Protein AF-A0A517Y255-F1 (afdb_monomer_lite)

Radius of gyration: 13.38 Å; chains: 1; bounding box: 35×25×41 Å

Structure (mmCIF, N/CA/C/O backbone):
data_AF-A0A517Y255-F1
#
_entry.id   AF-A0A517Y255-F1
#
loop_
_atom_site.group_PDB
_atom_site.id
_atom_site.type_symbol
_atom_site.label_atom_id
_atom_site.label_alt_id
_atom_site.label_comp_id
_atom_site.label_asym_id
_atom_site.label_entity_id
_atom_site.label_seq_id
_atom_site.pdbx_PDB_ins_code
_atom_site.Cartn_x
_atom_site.Cartn_y
_atom_site.Cartn_z
_atom_site.occupancy
_atom_site.B_iso_or_equiv
_atom_site.auth_seq_id
_atom_site.auth_comp_id
_atom_site.auth_asym_id
_atom_site.auth_atom_id
_atom_site.pdbx_PDB_model_num
ATOM 1 N N . MET A 1 1 ? -7.255 11.749 -5.774 1.00 81.62 1 MET A N 1
ATOM 2 C CA . MET A 1 1 ? -6.052 12.598 -5.654 1.00 81.62 1 MET A CA 1
ATOM 3 C C . MET A 1 1 ? -4.868 11.671 -5.790 1.00 81.62 1 MET A C 1
ATOM 5 O O . MET A 1 1 ? -4.919 10.582 -5.236 1.00 81.62 1 MET A O 1
ATOM 9 N N . ASP A 1 2 ? -3.852 12.073 -6.543 1.00 90.94 2 ASP A N 1
ATOM 10 C CA . ASP A 1 2 ? -2.687 11.232 -6.811 1.00 90.94 2 ASP A CA 1
ATOM 11 C C . ASP A 1 2 ? -1.450 11.902 -6.206 1.00 90.94 2 ASP A C 1
ATOM 13 O O . ASP A 1 2 ? -1.377 13.132 -6.160 1.00 90.94 2 ASP A O 1
ATOM 17 N N . GLY A 1 3 ? -0.493 11.114 -5.724 1.00 93.31 3 GLY A N 1
ATOM 18 C CA . GLY A 1 3 ? 0.702 11.639 -5.070 1.00 93.31 3 GLY A CA 1
ATOM 19 C C . GLY A 1 3 ? 1.815 10.607 -4.944 1.00 93.31 3 GLY A C 1
ATOM 20 O O . GLY A 1 3 ? 1.623 9.419 -5.188 1.00 93.31 3 GLY A O 1
ATOM 21 N N . THR A 1 4 ? 3.009 11.072 -4.590 1.00 95.44 4 THR A N 1
ATOM 22 C CA . THR A 1 4 ? 4.176 10.225 -4.322 1.00 95.44 4 THR A CA 1
ATOM 23 C C . THR A 1 4 ? 4.966 10.796 -3.159 1.00 95.44 4 THR A C 1
ATOM 25 O O . THR A 1 4 ? 5.017 12.014 -2.986 1.00 95.44 4 THR A O 1
ATOM 28 N N . GLY A 1 5 ? 5.589 9.935 -2.362 1.00 95.62 5 GLY A N 1
ATOM 29 C CA . GLY A 1 5 ? 6.318 10.368 -1.180 1.00 95.62 5 GLY A CA 1
ATOM 30 C C . GLY A 1 5 ? 6.444 9.290 -0.108 1.00 95.62 5 GLY A C 1
ATOM 31 O O . GLY A 1 5 ? 6.140 8.122 -0.357 1.00 95.62 5 GLY A O 1
ATOM 32 N N . PRO A 1 6 ? 6.889 9.684 1.096 1.00 95.69 6 PRO A N 1
ATOM 33 C CA . PRO A 1 6 ? 6.873 8.823 2.268 1.00 95.69 6 PRO A CA 1
ATOM 34 C C . PRO A 1 6 ? 5.450 8.358 2.610 1.00 95.69 6 PRO A C 1
ATOM 36 O O . PRO A 1 6 ? 4.514 9.156 2.687 1.00 95.69 6 PRO A O 1
ATOM 39 N N . VAL A 1 7 ? 5.314 7.059 2.848 1.00 95.62 7 VAL A N 1
ATOM 40 C CA . VAL A 1 7 ? 4.094 6.379 3.274 1.00 95.62 7 VAL A CA 1
ATOM 41 C C . VAL A 1 7 ? 4.418 5.618 4.552 1.00 95.62 7 VAL A C 1
ATOM 43 O O . VAL A 1 7 ? 5.298 4.758 4.570 1.00 95.62 7 VAL A O 1
ATOM 46 N N . ALA A 1 8 ? 3.720 5.943 5.634 1.00 96.06 8 ALA A N 1
ATOM 47 C CA . ALA A 1 8 ? 3.833 5.213 6.887 1.00 96.06 8 ALA A CA 1
ATOM 48 C C . ALA A 1 8 ? 2.899 4.000 6.842 1.00 96.06 8 ALA A C 1
ATOM 50 O O . ALA A 1 8 ? 1.690 4.177 6.743 1.00 96.06 8 ALA A O 1
ATOM 51 N N . VAL A 1 9 ? 3.433 2.785 6.941 1.00 95.94 9 VAL A N 1
ATOM 52 C CA . VAL A 1 9 ? 2.684 1.522 6.989 1.00 95.94 9 VAL A CA 1
ATOM 53 C C . VAL A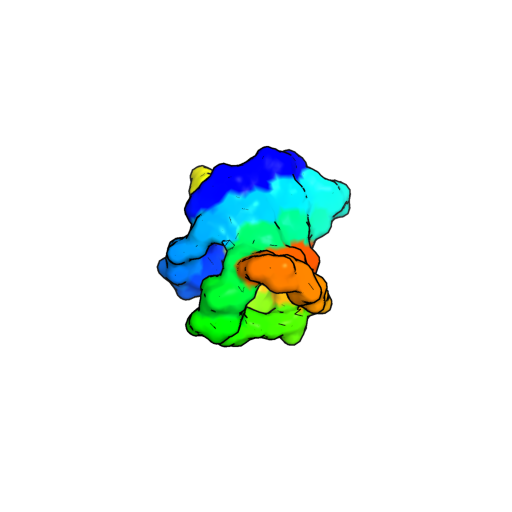 1 9 ? 2.980 0.835 8.316 1.00 95.94 9 VAL A C 1
ATOM 55 O O . VAL A 1 9 ? 4.118 0.458 8.582 1.00 95.94 9 VAL A O 1
ATOM 58 N N . ASN A 1 10 ? 1.971 0.709 9.181 1.00 94.94 10 ASN A N 1
ATOM 59 C CA . ASN A 1 10 ? 2.109 0.154 10.536 1.00 94.94 10 ASN A CA 1
ATOM 60 C C . ASN A 1 10 ? 3.267 0.779 11.349 1.00 94.94 10 ASN A C 1
ATOM 62 O O . ASN A 1 10 ? 3.894 0.117 12.170 1.00 94.94 10 ASN A O 1
ATOM 66 N N . GLY A 1 11 ? 3.552 2.065 11.118 1.00 91.38 11 GLY A N 1
ATOM 67 C CA . GLY A 1 11 ? 4.634 2.806 11.777 1.00 91.38 11 GLY A CA 1
ATOM 68 C C . GLY A 1 11 ? 5.995 2.746 11.071 1.00 91.38 11 GLY A C 1
ATOM 69 O O . GLY A 1 11 ? 6.866 3.545 11.399 1.00 91.38 11 GLY A O 1
ATOM 70 N N . SER A 1 12 ? 6.186 1.875 10.077 1.00 96.06 12 SER A N 1
ATOM 71 C CA . SER A 1 12 ? 7.378 1.879 9.219 1.00 96.06 12 SER A CA 1
ATOM 72 C C . SER A 1 12 ? 7.196 2.827 8.038 1.00 96.06 12 SER A C 1
ATOM 74 O O . SER A 1 12 ? 6.143 2.832 7.412 1.00 96.06 12 SER A O 1
ATOM 76 N N . VAL A 1 13 ? 8.217 3.616 7.701 1.00 96.06 13 VAL A N 1
ATOM 77 C CA . VAL A 1 13 ? 8.153 4.564 6.578 1.00 96.06 13 VAL A CA 1
ATOM 78 C C . VAL A 1 13 ? 8.815 3.963 5.342 1.00 96.06 13 VAL A C 1
ATOM 80 O O . VAL A 1 13 ? 9.968 3.541 5.396 1.00 96.06 13 VAL A O 1
ATOM 83 N N . VAL A 1 14 ? 8.085 3.952 4.230 1.00 96.25 14 VAL A N 1
ATOM 84 C CA . VAL A 1 14 ? 8.545 3.508 2.905 1.00 96.25 14 VAL A CA 1
ATOM 85 C C . VAL A 1 14 ? 8.239 4.578 1.866 1.00 96.25 14 VAL A C 1
ATOM 87 O O . VAL A 1 14 ? 7.410 5.449 2.108 1.00 96.25 14 VAL A O 1
ATOM 90 N N . TYR A 1 15 ? 8.893 4.547 0.709 1.00 96.62 15 TYR A N 1
ATOM 91 C CA . TYR A 1 15 ? 8.541 5.456 -0.382 1.00 96.62 15 TYR A CA 1
ATOM 92 C C . TYR A 1 15 ? 7.488 4.803 -1.279 1.00 96.62 15 TYR A C 1
ATOM 94 O O . TYR A 1 15 ? 7.642 3.654 -1.691 1.00 96.62 15 TYR A O 1
ATOM 102 N N . GLY A 1 16 ? 6.419 5.527 -1.596 1.00 96.62 16 GLY A N 1
ATOM 103 C CA . GLY A 1 16 ? 5.311 4.990 -2.374 1.00 96.62 16 GLY A CA 1
ATOM 104 C C . GLY A 1 16 ? 4.644 6.022 -3.267 1.00 96.62 16 GLY A C 1
ATOM 105 O O . GLY A 1 16 ? 4.785 7.228 -3.077 1.00 96.62 16 GLY A O 1
ATOM 106 N N . TYR A 1 17 ? 3.897 5.522 -4.245 1.00 96.75 17 TYR A N 1
ATOM 107 C CA . TYR A 1 17 ? 2.986 6.313 -5.073 1.00 96.75 17 TYR A CA 1
ATOM 108 C C . TYR A 1 17 ? 1.555 5.881 -4.772 1.00 96.7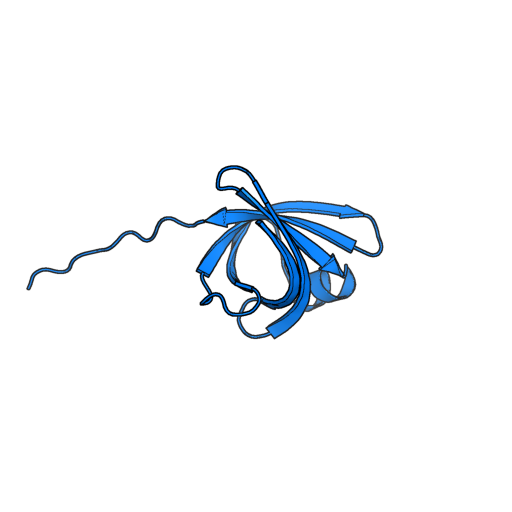5 17 TYR A C 1
ATOM 110 O O . TYR A 1 17 ? 1.303 4.685 -4.663 1.00 96.75 17 TYR A O 1
ATOM 118 N N . TRP A 1 18 ? 0.617 6.814 -4.669 1.00 95.38 18 TRP A N 1
ATOM 119 C CA . TRP A 1 18 ? -0.791 6.502 -4.450 1.00 95.38 18 TRP A CA 1
ATOM 120 C C . TRP A 1 18 ? -1.702 7.238 -5.427 1.00 95.38 18 TRP A C 1
ATOM 122 O O . TRP A 1 18 ? -1.386 8.322 -5.917 1.00 95.38 18 TRP A O 1
ATOM 132 N N . THR A 1 19 ? -2.864 6.641 -5.678 1.00 94.31 19 THR A N 1
ATOM 133 C CA . THR A 1 19 ? -3.970 7.248 -6.420 1.00 94.31 19 THR A CA 1
ATOM 134 C C . THR A 1 19 ? -5.284 6.939 -5.717 1.00 94.31 19 THR A C 1
ATOM 136 O O . THR A 1 19 ? -5.576 5.785 -5.408 1.00 94.31 19 THR A O 1
ATOM 139 N N . ASP A 1 20 ? -6.079 7.974 -5.454 1.00 89.81 20 ASP A N 1
ATOM 140 C CA . ASP A 1 20 ? -7.445 7.833 -4.952 1.00 89.81 20 ASP A CA 1
ATOM 141 C C . ASP A 1 20 ? -8.439 8.041 -6.092 1.00 89.81 20 ASP A C 1
ATOM 143 O O . ASP A 1 20 ? -8.522 9.138 -6.666 1.00 89.81 20 ASP A O 1
ATOM 147 N N . ARG A 1 21 ? -9.228 7.004 -6.387 1.00 82.38 21 ARG A N 1
ATOM 148 C CA . ARG A 1 21 ? -10.253 6.993 -7.437 1.00 82.38 21 ARG A CA 1
ATOM 149 C C . ARG A 1 21 ? -11.567 6.479 -6.850 1.00 82.38 21 ARG A C 1
ATOM 151 O O . ARG A 1 21 ? -11.686 5.306 -6.522 1.00 82.38 21 ARG A O 1
ATOM 158 N N . GLY A 1 22 ? -12.562 7.358 -6.712 1.00 73.62 22 GLY A N 1
ATOM 159 C CA . GLY A 1 22 ? -13.929 6.957 -6.346 1.00 73.62 22 GLY A CA 1
ATOM 160 C C . GLY A 1 22 ? -14.067 6.240 -4.994 1.00 73.62 22 GLY A C 1
ATOM 161 O O . GLY A 1 22 ? -14.919 5.371 -4.864 1.00 73.62 22 GLY A O 1
ATOM 162 N N . GLY A 1 23 ? -13.229 6.571 -4.004 1.00 75.19 23 GLY A N 1
ATOM 163 C CA . GLY A 1 23 ? -13.254 5.951 -2.669 1.00 75.19 23 GLY A CA 1
ATOM 164 C C . GLY A 1 23 ? -12.376 4.703 -2.514 1.00 75.19 23 GLY A C 1
ATOM 165 O O . GLY A 1 23 ? -12.251 4.194 -1.403 1.00 75.19 23 GLY A O 1
ATOM 166 N N . ALA A 1 24 ? -11.731 4.243 -3.589 1.00 79.88 24 ALA A N 1
ATOM 167 C CA . ALA A 1 24 ? -10.681 3.233 -3.539 1.00 79.88 24 ALA A CA 1
ATOM 168 C C . ALA A 1 24 ? -9.304 3.906 -3.630 1.00 79.88 24 ALA A C 1
ATOM 170 O O . ALA A 1 24 ? -9.080 4.759 -4.497 1.00 79.88 24 ALA A O 1
ATOM 171 N N . CYS A 1 25 ? -8.387 3.519 -2.742 1.00 92.12 25 CYS A N 1
ATOM 172 C CA . CYS A 1 25 ? -6.994 3.950 -2.788 1.00 92.12 25 CYS A CA 1
ATOM 173 C C . CYS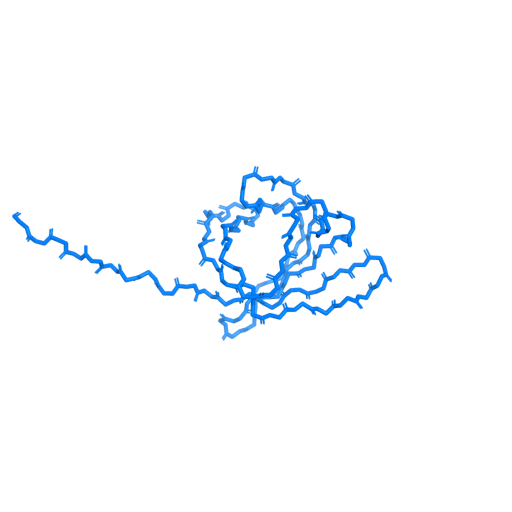 A 1 25 ? -6.157 2.829 -3.395 1.00 92.12 25 CYS A C 1
ATOM 175 O O . CYS A 1 25 ? -6.219 1.690 -2.939 1.00 92.12 25 CYS A O 1
ATOM 177 N N . ARG A 1 26 ? -5.324 3.147 -4.383 1.00 95.62 26 ARG A N 1
ATOM 178 C CA . ARG A 1 26 ? -4.315 2.222 -4.897 1.00 95.62 26 ARG A CA 1
ATOM 179 C C . ARG A 1 26 ? -2.931 2.714 -4.512 1.00 95.62 26 ARG A C 1
ATOM 181 O O . ARG A 1 26 ? -2.610 3.873 -4.760 1.00 95.62 26 ARG A O 1
ATOM 188 N N . LEU A 1 27 ? -2.122 1.848 -3.910 1.00 96.25 27 LEU A N 1
ATOM 189 C CA . LEU A 1 27 ? -0.791 2.164 -3.394 1.00 96.25 27 LEU A CA 1
ATOM 190 C C . LEU A 1 27 ? 0.268 1.314 -4.099 1.00 96.25 27 LEU A C 1
ATOM 192 O O . LEU A 1 27 ? 0.158 0.097 -4.150 1.00 96.25 27 LEU A O 1
ATOM 196 N N . ARG A 1 28 ? 1.321 1.945 -4.606 1.00 97.75 28 ARG A N 1
ATOM 197 C CA . ARG A 1 28 ? 2.502 1.287 -5.161 1.00 97.75 28 ARG A CA 1
ATOM 198 C C . ARG A 1 28 ? 3.659 1.375 -4.182 1.00 97.75 28 ARG A C 1
ATOM 200 O O . ARG A 1 28 ? 4.033 2.486 -3.805 1.00 97.75 28 ARG A O 1
ATOM 207 N N . LEU A 1 29 ? 4.267 0.236 -3.873 1.00 97.44 29 LEU A N 1
ATOM 208 C CA . LEU A 1 29 ? 5.471 0.116 -3.043 1.00 97.44 29 LEU A CA 1
ATOM 209 C C . LEU A 1 29 ? 6.557 -0.671 -3.786 1.00 97.44 29 LEU A C 1
ATOM 211 O O . LEU A 1 29 ? 6.268 -1.345 -4.779 1.00 97.44 29 LEU A O 1
ATOM 215 N N . GLY A 1 30 ? 7.799 -0.607 -3.302 1.00 98.12 30 GLY A N 1
ATOM 216 C CA . GLY A 1 30 ? 8.842 -1.546 -3.716 1.00 98.12 30 GLY A CA 1
ATOM 217 C C . GLY A 1 30 ? 8.504 -2.971 -3.270 1.00 98.12 30 GLY A C 1
ATOM 218 O O . GLY A 1 30 ? 7.914 -3.166 -2.206 1.00 98.12 30 GLY A O 1
ATOM 219 N N . LEU A 1 31 ? 8.871 -3.970 -4.074 1.00 97.50 31 LEU A N 1
ATOM 220 C CA . LEU A 1 31 ? 8.640 -5.374 -3.726 1.00 97.50 31 LEU A CA 1
ATOM 221 C C . LEU A 1 31 ? 9.418 -5.779 -2.458 1.00 97.50 31 LEU A C 1
ATOM 223 O O . LEU A 1 31 ? 8.864 -6.452 -1.594 1.00 97.50 31 LEU A O 1
ATOM 227 N N . ASP A 1 32 ? 10.643 -5.270 -2.295 1.00 98.00 32 ASP A N 1
ATOM 228 C CA . ASP A 1 32 ? 11.462 -5.498 -1.096 1.00 98.00 32 ASP A CA 1
ATOM 229 C C . ASP A 1 32 ? 10.810 -4.917 0.166 1.00 98.00 32 ASP A C 1
ATOM 231 O O . ASP A 1 32 ? 10.828 -5.538 1.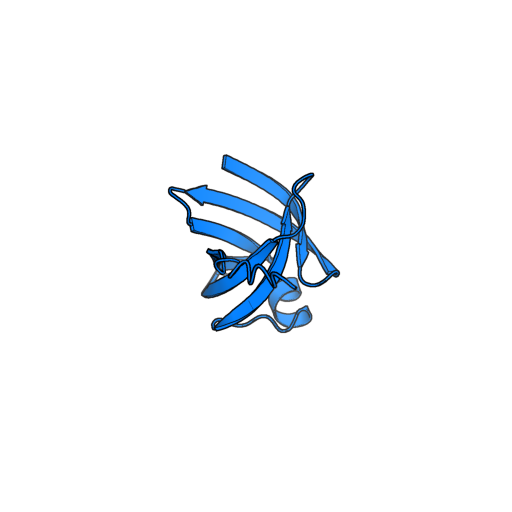227 1.00 98.00 32 ASP A O 1
ATOM 235 N N . ASP A 1 33 ? 10.202 -3.730 0.060 1.00 98.00 33 ASP A N 1
ATOM 236 C CA . ASP A 1 33 ? 9.467 -3.113 1.165 1.00 98.00 33 ASP A CA 1
ATOM 237 C C . ASP A 1 33 ? 8.223 -3.933 1.520 1.00 98.00 33 ASP A C 1
ATOM 239 O O . ASP A 1 33 ? 7.935 -4.133 2.697 1.00 98.00 33 ASP A O 1
ATOM 243 N N . TRP A 1 34 ? 7.503 -4.433 0.515 1.00 96.94 34 TRP A N 1
ATOM 244 C CA . TRP A 1 34 ? 6.353 -5.314 0.704 1.00 96.94 34 TRP A CA 1
ATOM 245 C C . TRP A 1 34 ? 6.715 -6.599 1.457 1.00 96.94 34 TRP A C 1
ATOM 247 O O . TRP A 1 34 ? 6.060 -6.925 2.451 1.00 96.94 34 TRP A O 1
ATOM 257 N N . ASP A 1 35 ? 7.778 -7.285 1.029 1.00 97.31 35 ASP A N 1
ATOM 258 C CA . ASP A 1 35 ? 8.236 -8.523 1.662 1.00 97.31 35 ASP A CA 1
ATOM 259 C C . ASP A 1 35 ? 8.807 -8.250 3.064 1.00 97.31 35 ASP A C 1
ATOM 261 O O . ASP A 1 35 ? 8.464 -8.950 4.019 1.00 97.31 35 ASP A O 1
ATOM 265 N N . ARG A 1 36 ? 9.601 -7.181 3.236 1.00 97.62 36 ARG A N 1
ATOM 266 C CA . ARG A 1 36 ? 10.155 -6.773 4.542 1.00 97.62 36 ARG A CA 1
ATOM 267 C C . ARG A 1 36 ? 9.064 -6.448 5.560 1.00 97.62 36 ARG A C 1
ATOM 269 O O . ARG A 1 36 ? 9.217 -6.754 6.739 1.00 97.62 36 ARG A O 1
ATOM 276 N N . LEU A 1 37 ? 7.989 -5.795 5.122 1.00 97.12 37 LEU A N 1
ATOM 277 C CA . LEU A 1 37 ? 6.859 -5.429 5.977 1.00 97.12 37 LEU A CA 1
ATOM 278 C C . LEU A 1 37 ? 5.896 -6.604 6.233 1.00 97.12 37 LEU A C 1
ATOM 280 O O . LEU A 1 37 ? 4.960 -6.449 7.018 1.00 97.12 37 LEU A O 1
ATOM 284 N N . GLY A 1 38 ? 6.107 -7.763 5.595 1.00 97.25 38 GLY A N 1
ATOM 285 C CA . GLY A 1 38 ? 5.262 -8.948 5.760 1.00 97.25 38 GLY A CA 1
ATOM 286 C C . GLY A 1 38 ? 3.816 -8.722 5.315 1.00 97.25 38 GLY A C 1
ATOM 287 O O . GLY A 1 38 ? 2.886 -9.301 5.886 1.00 97.25 38 GLY A O 1
ATOM 288 N N . LEU A 1 39 ? 3.618 -7.832 4.339 1.00 97.44 39 LEU A N 1
ATOM 289 C CA . LEU A 1 39 ? 2.289 -7.449 3.888 1.00 97.44 39 LEU A CA 1
ATOM 290 C C . LEU A 1 39 ? 1.642 -8.574 3.072 1.00 97.44 39 LEU A C 1
ATOM 292 O O . LEU A 1 39 ? 2.318 -9.320 2.362 1.00 97.44 39 LEU A O 1
ATOM 296 N N . HIS A 1 40 ? 0.321 -8.708 3.174 1.00 97.62 40 HIS A N 1
ATOM 297 C CA . HIS A 1 40 ? -0.453 -9.670 2.388 1.00 97.62 40 HIS A CA 1
ATOM 298 C C . HIS A 1 40 ? -1.917 -9.224 2.214 1.00 97.62 40 HIS A C 1
ATOM 300 O O . HIS A 1 40 ? -2.443 -8.488 3.054 1.00 97.62 40 HIS A O 1
ATOM 306 N N . PRO A 1 41 ? -2.611 -9.647 1.137 1.00 97.88 41 PRO A N 1
ATOM 307 C CA . PRO A 1 41 ? -4.047 -9.412 0.997 1.00 97.88 41 PRO A CA 1
ATOM 308 C C . PRO A 1 41 ? -4.846 -9.983 2.178 1.00 97.88 41 PRO A C 1
ATOM 310 O O . PRO A 1 41 ? -4.498 -11.024 2.730 1.00 97.88 41 PRO A O 1
ATOM 313 N N . GLY A 1 42 ? -5.924 -9.302 2.566 1.00 97.19 42 GLY A N 1
ATOM 314 C CA . GLY A 1 42 ? -6.735 -9.615 3.746 1.00 97.19 42 GLY A CA 1
ATOM 315 C C . GLY A 1 42 ? -6.226 -8.986 5.049 1.00 97.19 42 GLY A C 1
ATOM 316 O O . GLY A 1 42 ? -6.924 -9.014 6.062 1.00 97.19 42 GLY A O 1
ATOM 317 N N . GLN A 1 43 ? -5.042 -8.372 5.036 1.00 97.50 43 GLN A N 1
ATOM 318 C CA . GLN A 1 43 ? -4.463 -7.734 6.211 1.00 97.50 43 GLN A CA 1
ATOM 319 C C . GLN A 1 43 ? -5.022 -6.323 6.431 1.00 97.50 43 GLN A C 1
ATOM 321 O O . GLN A 1 43 ? -5.075 -5.506 5.508 1.00 97.50 43 GLN A O 1
ATOM 326 N N . ARG A 1 44 ? -5.389 -6.013 7.681 1.00 97.12 44 ARG A N 1
ATOM 327 C CA . ARG A 1 44 ? -5.667 -4.638 8.123 1.00 97.12 44 ARG A CA 1
ATOM 328 C C . ARG A 1 44 ? -4.360 -3.957 8.498 1.00 97.12 44 ARG A C 1
ATOM 330 O O . ARG A 1 44 ? -3.574 -4.504 9.270 1.00 97.12 44 ARG A O 1
ATOM 337 N N . VAL A 1 45 ? -4.144 -2.764 7.966 1.00 96.44 45 VAL A N 1
ATOM 338 C CA . VAL A 1 45 ? -2.935 -1.974 8.192 1.00 96.44 45 VAL A CA 1
ATOM 339 C C . VAL A 1 45 ? -3.295 -0.518 8.440 1.00 96.44 45 VAL A C 1
ATOM 341 O O . VAL A 1 45 ? -4.327 -0.030 7.981 1.00 96.44 45 VAL A O 1
ATOM 344 N N . ARG A 1 46 ? -2.434 0.190 9.169 1.00 95.75 46 ARG A N 1
ATOM 345 C CA . ARG A 1 46 ? -2.510 1.646 9.283 1.00 95.75 46 ARG A CA 1
ATOM 346 C C . ARG A 1 46 ? -1.613 2.289 8.243 1.00 95.75 46 ARG A C 1
ATOM 348 O O . ARG A 1 46 ? -0.412 2.024 8.249 1.00 95.75 46 ARG A O 1
ATOM 355 N N . VAL A 1 47 ? -2.191 3.134 7.396 1.00 94.88 47 VAL A N 1
ATOM 356 C CA . VAL A 1 47 ? -1.499 3.814 6.298 1.00 94.88 47 VAL A CA 1
ATOM 357 C C . VAL A 1 47 ? -1.608 5.325 6.474 1.00 94.88 47 VAL A C 1
ATOM 359 O O . VAL A 1 47 ? -2.708 5.865 6.523 1.00 94.88 47 VAL A O 1
ATOM 362 N N . GLY A 1 48 ? -0.469 6.010 6.578 1.00 93.88 48 GLY A N 1
ATOM 363 C CA . GLY A 1 48 ? -0.357 7.472 6.529 1.00 93.88 48 GLY A CA 1
ATOM 364 C C . GLY A 1 48 ? 0.316 7.916 5.233 1.00 93.88 48 GLY A C 1
ATOM 365 O O . GLY A 1 48 ? 1.286 7.291 4.807 1.00 93.88 48 GLY A O 1
ATOM 366 N N . ARG A 1 49 ? -0.202 8.971 4.594 1.00 90.75 49 ARG A N 1
ATOM 367 C CA . ARG A 1 49 ? 0.227 9.438 3.262 1.00 90.75 49 ARG A CA 1
ATOM 368 C C . ARG A 1 49 ? 0.456 10.947 3.283 1.00 90.75 49 ARG A C 1
ATOM 370 O O . ARG A 1 49 ? -0.502 11.699 3.456 1.00 90.75 49 ARG A O 1
ATOM 377 N N . GLY A 1 50 ? 1.699 11.394 3.091 1.00 82.25 50 GLY A N 1
ATOM 378 C CA . GLY A 1 50 ? 2.037 12.820 3.200 1.00 82.25 50 GLY A CA 1
ATOM 379 C C . GLY A 1 50 ? 1.597 13.404 4.550 1.00 82.25 50 GLY A C 1
ATOM 380 O O . GLY A 1 50 ? 1.870 12.807 5.588 1.00 82.25 50 GLY A O 1
ATOM 381 N N . ASP A 1 51 ? 0.863 14.518 4.522 1.00 80.75 51 ASP A N 1
ATOM 382 C CA . ASP A 1 51 ? 0.340 15.191 5.725 1.00 80.75 51 ASP A CA 1
ATOM 383 C C . ASP A 1 51 ? -1.002 14.619 6.225 1.00 80.75 51 ASP A C 1
ATOM 385 O O . ASP A 1 51 ? -1.615 15.159 7.149 1.00 80.75 51 ASP A O 1
ATOM 389 N N . GLN A 1 52 ? -1.505 13.539 5.616 1.00 81.81 52 GLN A N 1
ATOM 390 C CA . GLN A 1 52 ? -2.766 12.932 6.036 1.00 81.81 52 GLN A CA 1
ATOM 391 C C . GLN A 1 52 ? -2.573 12.089 7.303 1.00 81.81 52 GLN A C 1
ATOM 393 O O . GLN A 1 52 ? -1.609 11.317 7.395 1.00 81.81 52 GLN A O 1
ATOM 398 N N . PRO A 1 53 ? -3.506 12.168 8.271 1.00 84.31 53 PRO A N 1
ATOM 399 C CA . PRO A 1 53 ? -3.450 11.321 9.450 1.00 84.31 53 PRO A CA 1
ATOM 400 C C . PRO A 1 53 ? -3.547 9.844 9.040 1.00 84.31 53 PRO A C 1
ATOM 402 O O . PRO A 1 53 ? -4.337 9.518 8.151 1.00 84.31 53 PRO A O 1
ATOM 405 N N . PRO A 1 54 ? -2.800 8.937 9.695 1.00 91.44 54 PRO A N 1
ATOM 406 C CA . PRO A 1 54 ? -2.888 7.518 9.395 1.00 91.44 54 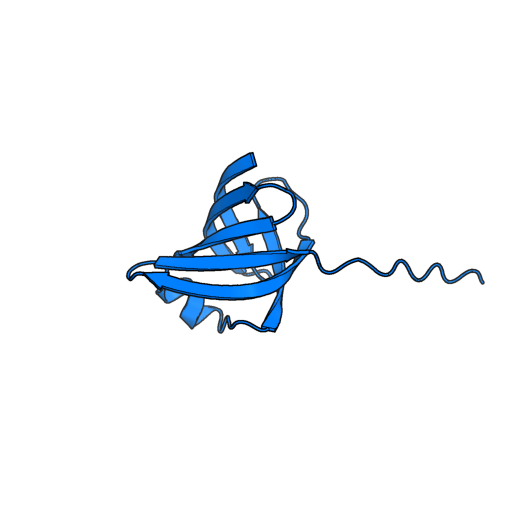PRO A CA 1
ATOM 407 C C . PRO A 1 54 ? -4.317 6.985 9.527 1.00 91.44 54 PRO A C 1
ATOM 409 O O . PRO A 1 54 ? -4.983 7.184 10.548 1.00 91.44 54 PRO A O 1
ATOM 412 N N . GLU A 1 55 ? -4.768 6.264 8.509 1.00 92.38 55 GLU A N 1
ATOM 413 C CA . GLU A 1 55 ? -6.071 5.612 8.468 1.00 92.38 55 GLU A CA 1
ATOM 414 C C . GLU A 1 55 ? -5.930 4.093 8.465 1.00 92.38 55 GLU A C 1
ATOM 416 O O . GLU A 1 55 ? -4.922 3.543 8.027 1.00 92.38 55 GLU A O 1
ATOM 421 N N . GLU A 1 56 ? -6.938 3.403 8.995 1.00 94.94 56 GLU A N 1
ATOM 422 C CA . GLU A 1 56 ? -6.974 1.947 8.952 1.00 94.94 56 GLU A CA 1
ATOM 423 C C . GLU A 1 56 ? -7.648 1.478 7.662 1.00 94.94 56 GLU A C 1
ATOM 425 O O . GLU A 1 56 ? -8.791 1.836 7.370 1.00 94.94 56 GLU A O 1
ATOM 430 N N . VAL A 1 57 ? -6.929 0.658 6.905 1.00 94.56 57 VAL A N 1
ATOM 431 C CA . VAL A 1 57 ? -7.355 0.127 5.611 1.00 94.56 57 VAL A CA 1
ATOM 432 C C . VAL A 1 57 ? -7.151 -1.380 5.571 1.00 94.56 57 VAL A C 1
ATOM 434 O O . VAL A 1 57 ? -6.321 -1.936 6.290 1.00 94.56 57 VAL A O 1
ATOM 437 N N . LEU A 1 58 ? -7.912 -2.046 4.715 1.00 96.12 58 LEU A N 1
ATOM 438 C CA . LEU A 1 58 ? -7.725 -3.444 4.358 1.00 96.12 58 LEU A CA 1
ATOM 439 C C . LEU A 1 58 ? -6.984 -3.510 3.021 1.00 96.12 58 LEU A C 1
ATOM 441 O O . LEU A 1 58 ? -7.389 -2.854 2.060 1.00 96.12 58 LEU A O 1
ATOM 445 N N . ILE A 1 59 ? -5.937 -4.331 2.948 1.00 97.25 59 ILE A N 1
ATOM 446 C CA . ILE A 1 59 ? -5.305 -4.699 1.677 1.00 97.25 59 ILE A CA 1
ATOM 447 C C . ILE A 1 59 ? -6.248 -5.679 0.977 1.00 97.25 59 ILE A C 1
ATOM 449 O O . ILE A 1 59 ? -6.276 -6.861 1.305 1.00 97.25 59 ILE A O 1
ATOM 453 N N . ALA A 1 60 ? -7.067 -5.194 0.049 1.00 96.31 60 ALA A N 1
ATOM 454 C CA . ALA A 1 60 ? -8.045 -6.014 -0.661 1.00 96.31 60 ALA A CA 1
ATOM 455 C C . ALA A 1 60 ? -7.372 -6.946 -1.678 1.00 96.31 60 ALA A C 1
ATOM 457 O O . ALA A 1 60 ? -7.757 -8.106 -1.808 1.00 96.31 60 ALA A O 1
ATOM 458 N N . ALA A 1 61 ? -6.345 -6.450 -2.368 1.00 97.25 61 ALA A N 1
ATOM 459 C CA . ALA A 1 61 ? -5.580 -7.207 -3.349 1.00 97.25 61 ALA A CA 1
ATOM 460 C C . ALA A 1 61 ? -4.143 -6.686 -3.451 1.00 97.25 61 ALA A C 1
ATOM 462 O O . ALA A 1 61 ? -3.844 -5.557 -3.056 1.00 97.25 61 ALA A O 1
ATOM 463 N N . ALA A 1 62 ? -3.262 -7.526 -3.995 1.00 97.69 62 ALA A N 1
ATOM 464 C CA . ALA A 1 62 ? -1.886 -7.178 -4.312 1.00 97.69 62 ALA A CA 1
ATOM 465 C C . ALA A 1 62 ? -1.513 -7.754 -5.683 1.00 97.69 62 ALA A C 1
ATOM 467 O O . ALA A 1 62 ? -1.686 -8.948 -5.924 1.00 97.69 62 ALA A O 1
ATOM 468 N N . ASP A 1 63 ? -0.984 -6.906 -6.558 1.00 97.81 63 ASP A N 1
ATOM 469 C CA . ASP A 1 63 ? -0.563 -7.247 -7.913 1.00 97.81 63 ASP A CA 1
ATOM 470 C C . ASP A 1 63 ? 0.939 -6.968 -8.069 1.00 97.81 63 ASP A C 1
ATOM 472 O O . ASP A 1 63 ? 1.395 -5.822 -7.975 1.00 97.81 63 ASP A O 1
ATOM 476 N N . ARG A 1 64 ? 1.731 -8.034 -8.227 1.00 96.69 64 ARG A N 1
ATOM 477 C CA . ARG A 1 64 ? 3.199 -7.975 -8.232 1.00 96.69 64 ARG A CA 1
ATOM 478 C C . ARG A 1 64 ? 3.706 -7.713 -9.649 1.00 96.69 64 ARG A C 1
ATOM 480 O O . ARG A 1 64 ? 3.581 -8.567 -10.519 1.00 96.69 64 ARG A O 1
ATOM 487 N N . HIS A 1 65 ? 4.369 -6.574 -9.839 1.00 95.31 65 HIS A N 1
ATOM 488 C CA . HIS A 1 65 ? 5.025 -6.169 -11.087 1.00 95.31 65 HIS A CA 1
ATOM 489 C C . HIS A 1 65 ? 6.469 -5.768 -10.783 1.00 95.31 65 HIS A C 1
ATOM 491 O O . HIS A 1 65 ? 6.735 -4.573 -10.626 1.00 95.31 65 HIS A O 1
ATOM 497 N N . PRO A 1 66 ? 7.404 -6.727 -10.638 1.00 94.00 66 PRO A N 1
ATOM 498 C CA . PRO A 1 66 ? 8.773 -6.423 -10.232 1.00 94.00 66 PRO A CA 1
ATOM 499 C C . PRO A 1 66 ? 9.368 -5.254 -11.043 1.00 94.00 66 PRO A C 1
ATOM 501 O O . PRO A 1 66 ? 9.255 -5.252 -12.270 1.00 94.00 66 PRO A O 1
ATOM 504 N N . PRO A 1 67 ? 9.961 -4.239 -10.381 1.00 96.50 67 PRO A N 1
ATOM 505 C CA . PRO A 1 67 ? 10.404 -4.230 -8.979 1.00 96.50 67 PRO A CA 1
ATOM 506 C C . PRO A 1 67 ? 9.370 -3.698 -7.963 1.00 96.50 67 PRO A C 1
ATOM 508 O O . PRO A 1 67 ? 9.724 -3.410 -6.820 1.00 96.50 67 PRO A O 1
ATOM 511 N N . VAL A 1 68 ? 8.107 -3.526 -8.355 1.00 98.00 68 VAL A N 1
ATOM 512 C CA . VAL A 1 68 ? 7.058 -2.926 -7.518 1.00 98.00 68 VAL A CA 1
ATOM 513 C C . VAL A 1 68 ? 5.896 -3.882 -7.254 1.00 98.00 68 VAL A C 1
ATOM 515 O O . VAL A 1 68 ? 5.710 -4.894 -7.927 1.00 98.00 68 VAL A O 1
ATOM 518 N N . VAL A 1 69 ? 5.066 -3.531 -6.280 1.00 98.25 69 VAL A N 1
ATOM 519 C CA . VAL A 1 69 ? 3.757 -4.146 -6.059 1.00 98.25 69 VAL A CA 1
ATOM 520 C C . VAL A 1 69 ? 2.697 -3.057 -5.984 1.00 98.25 69 VAL A C 1
ATOM 522 O O . VAL A 1 69 ? 2.927 -1.990 -5.410 1.00 98.25 69 VAL A O 1
ATOM 525 N N . TRP A 1 70 ? 1.541 -3.324 -6.581 1.00 97.94 70 TRP A N 1
ATOM 526 C CA . TRP A 1 70 ? 0.355 -2.486 -6.488 1.00 97.94 70 TRP A CA 1
ATOM 527 C C . TRP A 1 70 ? -0.635 -3.096 -5.508 1.00 97.94 70 TRP A C 1
ATOM 529 O O . TRP A 1 70 ? -0.994 -4.260 -5.638 1.00 97.94 70 TRP A O 1
ATOM 539 N N . LEU A 1 71 ? -1.081 -2.303 -4.545 1.00 97.50 71 LEU A N 1
ATOM 540 C CA . LEU A 1 71 ? -2.008 -2.686 -3.493 1.00 97.50 71 LEU A CA 1
ATOM 541 C C . LEU A 1 71 ? -3.320 -1.954 -3.690 1.00 97.50 71 LEU A C 1
ATOM 543 O O . LEU A 1 71 ? -3.328 -0.725 -3.778 1.00 97.50 71 LEU A O 1
ATOM 547 N N . ASP A 1 72 ? -4.413 -2.700 -3.695 1.00 96.75 72 ASP A N 1
ATOM 548 C CA . ASP A 1 72 ? -5.745 -2.120 -3.639 1.00 96.75 72 ASP A CA 1
ATOM 549 C C . ASP A 1 72 ? -6.152 -2.020 -2.169 1.00 96.75 72 ASP A C 1
ATOM 551 O O . ASP A 1 72 ? -6.199 -3.021 -1.450 1.00 96.75 72 ASP A O 1
ATOM 555 N N . LEU A 1 73 ? -6.396 -0.798 -1.706 1.00 95.44 73 LEU A N 1
ATOM 556 C CA . LEU A 1 73 ? -6.702 -0.475 -0.320 1.00 95.44 73 LEU A CA 1
ATOM 557 C C . LEU A 1 73 ? -8.153 -0.018 -0.214 1.00 95.44 73 LEU A C 1
ATOM 559 O O . LEU A 1 73 ? -8.589 0.896 -0.923 1.00 95.44 73 LEU A O 1
ATOM 563 N N . VAL A 1 74 ? -8.885 -0.631 0.713 1.00 93.81 74 VAL A N 1
ATOM 564 C CA . VAL A 1 74 ? -10.257 -0.232 1.035 1.00 93.81 74 VAL A CA 1
ATOM 565 C C . VAL A 1 74 ? -10.326 0.284 2.473 1.00 93.81 74 VAL A C 1
ATOM 567 O O . VAL A 1 74 ? -9.782 -0.364 3.374 1.00 93.81 74 VAL A O 1
ATOM 570 N N . PRO A 1 75 ? -10.970 1.438 2.724 1.00 91.12 75 PRO A N 1
ATOM 571 C CA . PRO A 1 75 ? -11.156 1.938 4.078 1.00 91.12 75 PRO A CA 1
ATOM 572 C C . PRO A 1 75 ? -11.910 0.920 4.928 1.00 91.12 75 PRO A C 1
ATOM 574 O O . PRO A 1 75 ? -12.946 0.395 4.510 1.00 91.12 75 PRO A O 1
ATOM 577 N N . VAL A 1 76 ? -11.430 0.667 6.143 1.00 90.06 76 VAL A N 1
ATOM 578 C CA . VAL A 1 76 ? -12.235 -0.075 7.109 1.00 90.06 76 VAL A CA 1
ATOM 579 C C . VAL A 1 76 ? -13.150 0.928 7.789 1.00 90.06 76 VAL A C 1
ATOM 581 O O . VAL A 1 76 ? -12.679 1.849 8.458 1.00 90.06 76 VAL A O 1
ATOM 584 N N . ALA A 1 77 ? -14.462 0.788 7.586 1.00 78.50 77 ALA A N 1
ATOM 585 C CA . ALA A 1 77 ? -15.431 1.676 8.209 1.00 78.50 77 ALA A CA 1
ATOM 586 C C . ALA A 1 77 ? -15.169 1.725 9.721 1.00 78.50 77 ALA A C 1
ATOM 588 O O . ALA A 1 77 ? -15.161 0.693 10.398 1.00 78.50 77 ALA A O 1
ATOM 589 N N . ARG A 1 78 ? -14.931 2.926 10.259 1.00 61.38 78 ARG A N 1
ATOM 590 C CA . ARG A 1 78 ? -14.870 3.099 11.708 1.00 61.38 78 ARG A CA 1
ATOM 591 C C . ARG A 1 78 ? -16.283 2.910 12.228 1.00 61.38 78 ARG A C 1
ATOM 593 O O . ARG A 1 78 ? -17.119 3.799 12.088 1.00 61.38 78 ARG A O 1
ATOM 600 N N . THR A 1 79 ? -16.555 1.769 12.845 1.00 54.31 79 THR A N 1
ATOM 601 C CA . THR A 1 79 ? -17.733 1.639 13.695 1.00 54.31 79 THR A CA 1
ATOM 602 C C . THR A 1 79 ? -17.505 2.558 14.890 1.00 54.31 79 THR A C 1
ATOM 604 O O . THR A 1 79 ? -16.843 2.178 15.856 1.00 54.31 79 THR A O 1
ATOM 607 N N . ASN A 1 80 ? -17.993 3.800 14.815 1.00 45.69 80 ASN A N 1
ATOM 608 C CA . ASN A 1 80 ? -18.088 4.669 15.981 1.00 45.69 80 ASN A CA 1
ATOM 609 C C . ASN A 1 80 ? -19.044 3.982 16.955 1.00 45.69 80 ASN A C 1
ATOM 611 O O . ASN A 1 80 ? -20.261 4.115 16.863 1.00 45.69 80 ASN A O 1
ATOM 615 N N . THR A 1 81 ? -18.487 3.200 17.875 1.00 49.34 81 THR A N 1
ATOM 616 C CA . THR A 1 81 ? -19.238 2.736 19.033 1.00 49.34 81 THR A CA 1
ATOM 617 C C . THR A 1 81 ? -19.292 3.924 19.974 1.00 49.34 81 THR A C 1
ATOM 619 O O . THR A 1 81 ? -18.407 4.116 20.805 1.00 49.34 81 THR A O 1
ATOM 622 N N . THR A 1 82 ? -20.301 4.771 19.792 1.00 53.19 82 THR A N 1
ATOM 623 C CA . THR A 1 82 ? -20.679 5.767 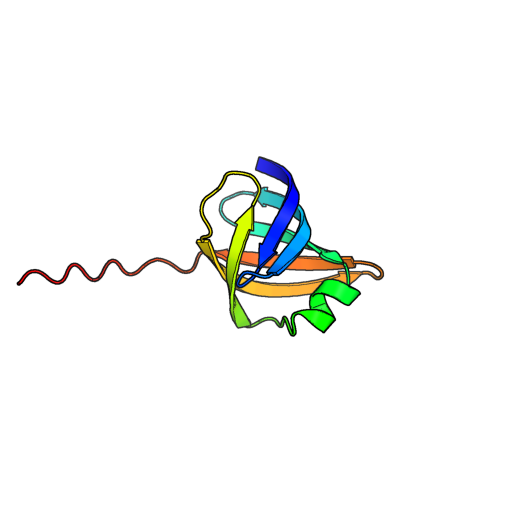20.787 1.00 53.19 82 THR A CA 1
ATOM 624 C C . THR A 1 82 ? -21.096 4.995 22.035 1.00 53.19 82 THR A C 1
ATOM 626 O O . THR A 1 82 ? -22.227 4.527 22.140 1.00 53.19 82 THR A O 1
ATOM 629 N N . ARG A 1 83 ? -20.167 4.791 22.973 1.00 52.09 83 ARG A N 1
ATOM 630 C CA . ARG A 1 83 ? -20.520 4.376 24.329 1.00 52.09 83 ARG A CA 1
ATOM 631 C C . ARG A 1 83 ? -21.098 5.609 25.016 1.00 52.09 83 ARG A C 1
ATOM 633 O O . ARG A 1 83 ? -20.356 6.436 25.531 1.00 52.09 83 ARG A O 1
ATOM 640 N N . ALA A 1 84 ? -22.418 5.752 24.938 1.00 51.44 84 ALA A N 1
ATOM 641 C CA . ALA A 1 84 ? -23.161 6.568 25.882 1.00 51.44 84 ALA A CA 1
ATOM 642 C C . ALA A 1 84 ? -23.118 5.843 27.235 1.00 51.44 84 ALA A C 1
ATOM 644 O O . ALA A 1 84 ? -23.517 4.680 27.326 1.00 51.44 84 ALA A O 1
ATOM 645 N N . GLY A 1 85 ? -22.564 6.511 28.239 1.00 58.50 85 GLY A N 1
ATOM 646 C CA . GLY A 1 85 ? -22.567 6.121 29.642 1.00 58.50 85 GLY A CA 1
ATOM 647 C C . GLY A 1 85 ? -22.690 7.377 30.478 1.00 58.50 85 GLY A C 1
ATOM 648 O O . GLY A 1 85 ? -22.064 8.383 30.073 1.00 58.50 85 GLY A O 1
#

Foldseek 3Di:
DWDWAWKQKQNDTFTWIWDDDPQKIKIKGFPVVCVVVVDDAQDWIFIDDDPRHTAIWGQNDWDDDPRMIMTITHGDDPPPPPPDD

pLDDT: mean 89.88, std 13.1, range [45.69, 98.25]

Organism: NCBI:txid2528023

Secondary structure (DSSP, 8-state):
-EEEEEEEETTEEEEEEEEEETTEEEEEEEHHHHHHTT--TT-EEEEEETTSPPEEEEEEEEEEETTEEEEEEEE----------

Sequence (85 aa):
MDGTGPVAVNGSVVYGYWTDRGGACRLRLGLDDWDRLGLHPGQRVRVGRGDQPPEEVLIAAADRHPPVVWLDLVPVARTNTTRAG